Protein AF-K9WA75-F1 (afdb_monomer_lite)

pLDDT: mean 74.42, std 13.0, range [41.0, 89.5]

Organism: NCBI:txid1173027

Foldseek 3Di:
DLDDCVVVLVVLCVVQVPDPPDPDVVVLVVCVVPALVNLLVVLVVLLVVCVVCVVVDDPSVNVSSVSVSVVSVVSSVVNCVVCVVPDDVVSVVVVVVSVVVPPD

Radius of gyra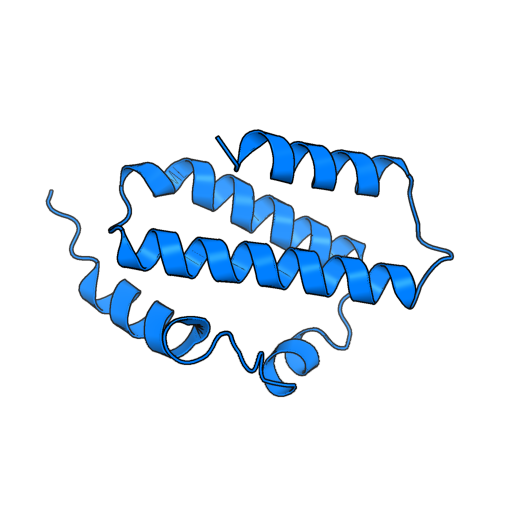tion: 14.81 Å; chains: 1; bounding box: 37×24×38 Å

Structure (mmCIF, N/CA/C/O backbone):
data_AF-K9WA75-F1
#
_entry.id   AF-K9WA75-F1
#
loop_
_atom_site.group_PDB
_atom_site.id
_atom_site.type_symbol
_atom_site.label_atom_id
_atom_site.label_alt_id
_atom_site.label_comp_id
_atom_site.label_asym_id
_atom_site.label_entity_id
_atom_site.label_seq_id
_atom_site.pdbx_PDB_ins_code
_atom_site.Cartn_x
_atom_site.Cartn_y
_atom_site.Cartn_z
_atom_site.occupancy
_atom_site.B_iso_or_equiv
_atom_site.auth_seq_id
_atom_site.auth_comp_id
_atom_site.auth_asym_id
_atom_site.auth_atom_id
_atom_site.pdbx_PDB_model_num
ATOM 1 N N . MET A 1 1 ? -11.040 14.474 23.029 1.00 48.03 1 MET A N 1
ATOM 2 C CA . MET A 1 1 ? -11.956 14.654 21.880 1.00 48.03 1 MET A CA 1
ATOM 3 C C . MET A 1 1 ? -12.242 13.279 21.301 1.00 48.03 1 MET A C 1
ATOM 5 O O . MET A 1 1 ? -11.286 12.548 21.096 1.00 48.03 1 MET A O 1
ATOM 9 N N . LYS A 1 2 ? -13.506 12.892 21.086 1.00 54.06 2 LYS A N 1
ATOM 10 C CA . LYS A 1 2 ? -13.797 11.755 20.199 1.00 54.06 2 LYS A CA 1
ATOM 11 C C . LYS A 1 2 ? -13.621 12.283 18.778 1.00 54.06 2 LYS A C 1
ATOM 13 O O . LYS A 1 2 ? -14.403 13.139 18.379 1.00 54.06 2 LYS A O 1
ATOM 18 N N . MET A 1 3 ? -12.565 11.868 18.085 1.00 63.50 3 MET A N 1
ATOM 19 C CA . MET A 1 3 ? -12.473 12.097 16.643 1.00 63.50 3 MET A CA 1
ATOM 20 C C . MET A 1 3 ? -13.633 11.348 15.986 1.00 63.50 3 MET A C 1
ATOM 22 O O . MET A 1 3 ? -13.838 10.165 16.263 1.00 63.50 3 MET A O 1
ATOM 26 N N . ASP A 1 4 ? -14.433 12.067 15.203 1.00 75.06 4 ASP A N 1
ATOM 27 C CA . ASP A 1 4 ? -15.452 11.464 14.353 1.00 75.06 4 ASP A CA 1
ATOM 28 C C . ASP A 1 4 ? -14.780 11.090 13.034 1.00 75.06 4 ASP A C 1
ATOM 30 O O . ASP A 1 4 ? -14.270 11.952 12.321 1.00 75.06 4 ASP A O 1
ATOM 34 N N . PHE A 1 5 ? -14.721 9.792 12.760 1.00 77.62 5 PHE A N 1
ATOM 35 C CA . PHE A 1 5 ? -14.090 9.238 11.570 1.00 77.62 5 PHE A CA 1
ATOM 36 C C . PHE A 1 5 ? -15.109 8.895 10.482 1.00 77.62 5 PHE A C 1
ATOM 38 O O . PHE A 1 5 ? -14.716 8.321 9.475 1.00 77.62 5 PHE A O 1
ATOM 45 N N . LYS A 1 6 ? -16.398 9.230 10.650 1.00 77.44 6 LYS A N 1
ATOM 46 C CA . LYS A 1 6 ? -17.455 8.857 9.695 1.00 77.44 6 LYS A CA 1
ATOM 47 C C . LYS A 1 6 ? -17.155 9.263 8.262 1.00 77.44 6 LYS A C 1
ATOM 49 O O . LYS A 1 6 ? -17.330 8.454 7.359 1.00 77.44 6 LYS A O 1
ATOM 54 N N . ASP A 1 7 ? -16.707 10.495 8.058 1.00 77.19 7 ASP A N 1
ATOM 55 C CA . ASP A 1 7 ? -16.420 10.982 6.711 1.00 77.19 7 ASP A CA 1
ATOM 56 C C . ASP A 1 7 ? -15.233 10.217 6.117 1.00 77.19 7 ASP A C 1
ATOM 58 O O . ASP A 1 7 ? -15.306 9.738 4.988 1.00 77.19 7 ASP A O 1
ATOM 62 N N . LEU A 1 8 ? -14.181 10.002 6.915 1.00 75.62 8 LEU A N 1
ATOM 63 C CA . LEU A 1 8 ? -13.012 9.226 6.505 1.00 75.62 8 LEU A CA 1
ATOM 64 C C . LEU A 1 8 ? -13.368 7.761 6.214 1.00 75.62 8 LEU A C 1
ATOM 66 O O . LEU A 1 8 ? -12.862 7.202 5.251 1.00 75.62 8 LEU A O 1
ATOM 70 N N . GLU A 1 9 ? -14.259 7.151 6.996 1.00 75.88 9 GLU A N 1
ATOM 71 C CA . GLU A 1 9 ? -14.796 5.807 6.750 1.00 75.88 9 GLU A CA 1
ATOM 72 C C . GLU A 1 9 ? -15.528 5.737 5.411 1.00 75.88 9 GLU A C 1
ATOM 74 O O . GLU A 1 9 ? -15.250 4.842 4.618 1.00 75.88 9 GLU A O 1
ATOM 79 N N . VAL A 1 10 ? -16.390 6.711 5.107 1.00 77.69 10 VAL A N 1
ATOM 80 C CA . VAL A 1 10 ? -17.115 6.763 3.830 1.00 77.69 10 VAL A CA 1
ATOM 81 C C . VAL A 1 10 ? -16.158 6.919 2.645 1.00 77.69 10 VAL A C 1
ATOM 83 O O . VAL A 1 10 ? -16.295 6.186 1.665 1.00 77.69 10 VAL A O 1
ATOM 86 N N . PHE A 1 11 ? -15.171 7.816 2.731 1.00 74.06 11 PHE A N 1
ATOM 87 C CA . PHE A 1 11 ? -14.176 7.997 1.667 1.00 74.06 11 PHE A CA 1
ATOM 88 C C . PHE A 1 11 ? -13.311 6.750 1.476 1.00 74.06 11 PHE A C 1
ATOM 90 O O . PHE A 1 11 ? -13.183 6.242 0.364 1.00 74.06 11 PHE A O 1
ATOM 97 N N . ALA A 1 12 ? -12.780 6.204 2.568 1.00 71.31 12 ALA A N 1
ATOM 98 C CA . ALA A 1 12 ? -11.964 5.000 2.549 1.00 71.31 12 ALA A CA 1
ATOM 99 C C . ALA A 1 12 ? -12.751 3.790 2.012 1.00 71.31 12 ALA A C 1
ATOM 101 O O . ALA A 1 12 ? -12.197 2.898 1.371 1.00 71.31 12 ALA A O 1
ATOM 102 N N . GLU A 1 13 ? -14.063 3.738 2.244 1.00 71.31 13 GLU A N 1
ATOM 103 C CA . GLU A 1 13 ? -14.911 2.662 1.746 1.00 71.31 13 GLU A CA 1
ATOM 104 C C . GLU A 1 13 ? -15.189 2.726 0.250 1.00 71.31 13 GLU A C 1
ATOM 106 O O . GLU A 1 13 ? -15.186 1.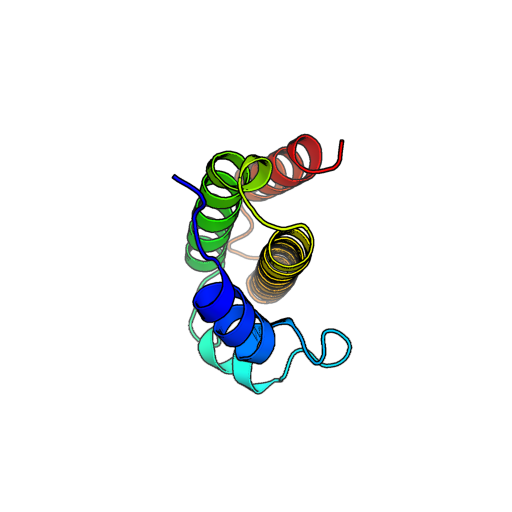682 -0.407 1.00 71.31 13 GLU A O 1
ATOM 111 N N . GLN A 1 14 ? -15.423 3.929 -0.272 1.00 70.69 14 GLN A N 1
ATOM 112 C CA . GLN A 1 14 ? -15.560 4.163 -1.709 1.00 70.69 14 GLN A CA 1
ATOM 113 C C . GLN A 1 14 ? -14.275 3.793 -2.448 1.00 70.69 14 GLN A C 1
ATOM 115 O O . GLN A 1 14 ? -14.335 3.293 -3.566 1.00 70.69 14 GLN A O 1
ATOM 120 N N . ASP A 1 15 ? -13.137 3.998 -1.791 1.00 67.75 15 ASP A N 1
ATOM 121 C CA . ASP A 1 15 ? -11.830 3.840 -2.401 1.00 67.75 15 ASP A CA 1
ATOM 122 C C . ASP A 1 15 ? -11.280 2.399 -2.280 1.00 67.75 15 ASP A C 1
ATOM 124 O O . ASP A 1 15 ? -10.831 1.812 -3.264 1.00 67.75 15 ASP A O 1
ATOM 128 N N . PHE A 1 16 ? -11.382 1.780 -1.096 1.00 63.12 16 PHE A N 1
ATOM 129 C CA . PHE A 1 16 ? -10.800 0.460 -0.766 1.00 63.12 16 PHE A CA 1
ATOM 130 C C . PHE A 1 16 ? -11.761 -0.509 -0.039 1.00 63.12 16 PHE A C 1
ATOM 132 O O . PHE A 1 16 ? -11.433 -1.679 0.228 1.00 63.12 16 PHE A O 1
ATOM 139 N N . GLY A 1 17 ? -12.952 -0.050 0.352 1.00 54.84 17 GLY A N 1
ATOM 140 C CA . GLY A 1 17 ? -13.881 -0.813 1.191 1.00 54.84 17 GLY A CA 1
ATOM 141 C C . GLY A 1 17 ? -14.677 -1.885 0.460 1.00 54.84 17 GLY A C 1
ATOM 142 O O . GLY A 1 17 ? -14.994 -2.898 1.086 1.00 54.84 17 GLY A O 1
ATOM 143 N N . LEU A 1 18 ? -14.983 -1.694 -0.827 1.00 55.06 18 LEU A N 1
ATOM 144 C CA . LEU A 1 18 ? -16.006 -2.493 -1.512 1.00 55.06 18 LEU A CA 1
ATOM 145 C C . LEU A 1 18 ? -15.492 -3.697 -2.318 1.00 55.06 18 LEU A C 1
ATOM 147 O O . LEU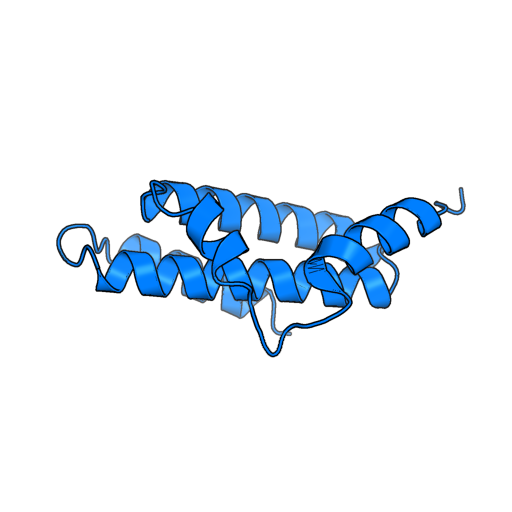 A 1 18 ? -16.198 -4.700 -2.360 1.00 55.06 18 LEU A O 1
ATOM 151 N N . THR A 1 19 ? -14.267 -3.706 -2.846 1.00 50.06 19 THR A N 1
ATOM 152 C CA . THR A 1 19 ? -13.784 -4.860 -3.633 1.00 50.06 19 THR A CA 1
ATOM 153 C C . THR A 1 19 ? -12.262 -4.906 -3.674 1.00 50.06 19 THR A C 1
ATOM 155 O O . THR A 1 19 ? -11.622 -4.197 -4.432 1.00 50.06 19 THR A O 1
ATOM 158 N N . LEU A 1 20 ? -11.668 -5.778 -2.858 1.00 50.72 20 LEU A N 1
ATOM 159 C CA . LEU A 1 20 ? -10.241 -6.115 -2.955 1.00 50.72 20 LEU A CA 1
ATOM 160 C C . LEU A 1 20 ? -9.958 -7.309 -3.876 1.00 50.72 20 LEU A C 1
ATOM 162 O O . LEU A 1 20 ? -8.805 -7.640 -4.121 1.00 50.72 20 LEU A O 1
ATOM 166 N N . VAL A 1 21 ? -11.003 -7.999 -4.337 1.00 49.94 21 VAL A N 1
ATOM 167 C CA . VAL A 1 21 ? -10.859 -9.150 -5.244 1.00 49.94 21 VAL A CA 1
ATOM 168 C C . VAL A 1 21 ? -10.621 -8.681 -6.684 1.00 49.94 21 VAL A C 1
ATOM 170 O O . VAL A 1 21 ? -10.061 -9.412 -7.491 1.00 49.94 21 VAL A O 1
ATOM 173 N N . GLU A 1 22 ? -10.967 -7.431 -6.978 1.00 48.91 22 GLU A N 1
ATOM 174 C CA . GLU A 1 22 ? -10.725 -6.771 -8.252 1.00 48.91 22 GLU A CA 1
ATOM 175 C C . GLU A 1 22 ? -10.103 -5.418 -7.936 1.00 48.91 22 GLU A C 1
ATOM 177 O O . GLU A 1 22 ? -10.809 -4.433 -7.748 1.00 48.91 22 GLU A O 1
ATOM 182 N N . ILE A 1 23 ? -8.776 -5.366 -7.817 1.00 55.31 23 ILE A N 1
ATOM 183 C CA . ILE A 1 23 ? -8.075 -4.089 -7.951 1.00 55.31 23 ILE A CA 1
ATOM 184 C C . ILE A 1 23 ? -8.431 -3.612 -9.360 1.00 55.31 23 ILE A C 1
ATOM 186 O O . ILE A 1 23 ? -8.065 -4.302 -10.319 1.00 55.31 23 ILE A O 1
ATOM 190 N N . PRO A 1 24 ? -9.204 -2.525 -9.533 1.00 57.66 24 PRO A N 1
ATOM 191 C CA . PRO A 1 24 ? -9.616 -2.128 -10.864 1.00 57.66 24 PRO A CA 1
ATOM 192 C C . PRO A 1 24 ? -8.345 -1.826 -11.651 1.00 57.66 24 PRO A C 1
ATOM 194 O O . PRO A 1 24 ? -7.479 -1.101 -11.158 1.00 57.66 24 PRO A O 1
ATOM 197 N N . ALA A 1 25 ? -8.234 -2.334 -12.880 1.00 61.75 25 ALA A N 1
ATOM 198 C CA . ALA A 1 25 ? -7.191 -1.913 -13.823 1.00 61.75 25 ALA A CA 1
ATOM 199 C C . ALA A 1 25 ? -7.076 -0.375 -13.890 1.00 61.75 25 ALA A C 1
ATOM 201 O O . ALA A 1 25 ? -6.008 0.173 -14.138 1.00 61.75 25 ALA A O 1
ATOM 202 N N . GLU A 1 26 ? -8.178 0.309 -13.585 1.00 64.88 26 GLU A N 1
ATOM 203 C CA . GLU A 1 26 ? -8.311 1.745 -13.389 1.00 64.88 26 GLU A CA 1
ATOM 204 C C . GLU A 1 26 ? -7.355 2.325 -12.329 1.00 64.88 26 GLU A C 1
ATOM 206 O O . GLU A 1 26 ? -6.716 3.338 -12.593 1.00 64.88 26 GLU A O 1
ATOM 211 N N . ARG A 1 27 ? -7.149 1.681 -11.172 1.00 69.31 27 ARG A N 1
ATOM 212 C CA . ARG A 1 27 ? -6.173 2.168 -10.181 1.00 69.31 27 ARG A CA 1
ATOM 213 C C . ARG A 1 27 ? -4.745 1.909 -10.614 1.00 69.31 27 ARG A C 1
ATOM 215 O O . ARG A 1 27 ? -3.934 2.820 -10.551 1.00 69.31 27 ARG A O 1
ATOM 222 N N . THR A 1 28 ? -4.434 0.731 -11.148 1.00 70.06 28 THR A N 1
ATOM 223 C CA . THR A 1 28 ? -3.111 0.493 -11.746 1.00 70.06 28 THR A CA 1
ATOM 224 C C . THR A 1 28 ? -2.819 1.480 -12.883 1.00 70.06 28 THR A C 1
ATOM 226 O O . THR A 1 28 ? -1.676 1.905 -13.029 1.00 70.06 28 THR A O 1
ATOM 229 N N . SER A 1 29 ? -3.841 1.914 -13.634 1.00 73.31 29 SER A N 1
ATOM 230 C CA . SER A 1 29 ? -3.693 2.929 -14.685 1.00 73.31 29 SER A CA 1
ATOM 231 C C . SER A 1 29 ? -3.292 4.306 -14.148 1.00 73.31 29 SER A C 1
ATOM 233 O O . SER A 1 29 ? -2.517 4.997 -14.802 1.00 73.31 29 SER A O 1
ATOM 235 N N . GLN A 1 30 ? -3.710 4.674 -12.929 1.00 78.19 30 GLN A N 1
ATOM 236 C CA . GLN A 1 30 ? -3.270 5.922 -12.283 1.00 78.19 30 GLN A CA 1
ATOM 237 C C . GLN A 1 30 ? -1.761 5.924 -12.002 1.00 78.19 30 GLN A C 1
ATOM 239 O O . GLN A 1 30 ? -1.143 6.982 -11.969 1.00 78.19 30 GLN A O 1
ATOM 244 N N . TYR A 1 31 ? -1.160 4.741 -11.857 1.00 81.81 31 TYR A N 1
ATOM 245 C CA . TYR A 1 31 ? 0.273 4.556 -11.631 1.00 81.81 31 TYR A CA 1
ATOM 246 C C . TYR A 1 31 ? 0.993 4.023 -12.872 1.00 81.81 31 TYR A C 1
ATOM 248 O O . TYR A 1 31 ? 2.089 3.471 -12.758 1.00 81.81 31 TYR A O 1
ATOM 256 N N . GLN A 1 32 ? 0.405 4.143 -14.067 1.00 80.75 32 GLN A N 1
ATOM 257 C CA . GLN A 1 32 ? 1.007 3.615 -15.293 1.00 80.75 32 GLN A CA 1
ATOM 258 C C . GLN A 1 32 ? 2.407 4.194 -15.532 1.00 80.75 32 GLN A C 1
ATOM 260 O O . GLN A 1 32 ? 3.324 3.433 -15.847 1.00 80.75 32 GLN A O 1
ATOM 265 N N . ASP A 1 33 ? 2.583 5.490 -15.284 1.00 83.12 33 ASP A N 1
ATOM 266 C CA . ASP A 1 33 ? 3.842 6.201 -15.522 1.00 83.12 33 ASP A CA 1
ATOM 267 C C . ASP A 1 33 ? 4.773 6.226 -14.301 1.00 83.12 33 ASP A C 1
ATOM 269 O O . ASP A 1 33 ? 5.927 6.625 -14.428 1.00 83.12 33 ASP A O 1
ATOM 273 N N . ALA A 1 34 ? 4.307 5.747 -13.140 1.00 83.88 34 ALA A N 1
ATOM 274 C 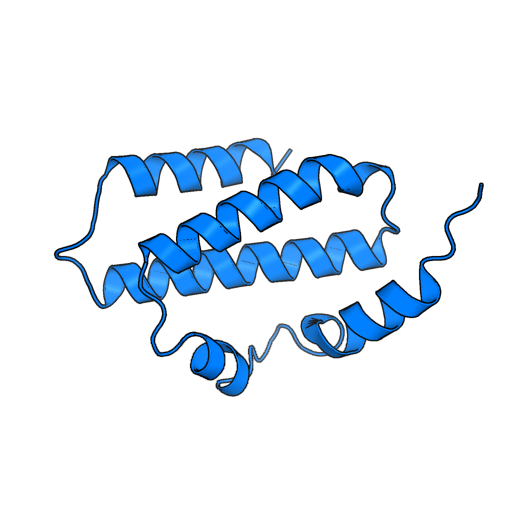CA . ALA A 1 34 ? 5.109 5.720 -11.922 1.00 83.88 34 ALA A CA 1
ATOM 275 C C . ALA A 1 34 ? 6.298 4.756 -12.061 1.00 83.88 34 ALA A C 1
ATOM 277 O O . ALA A 1 34 ? 6.124 3.601 -12.490 1.00 83.88 34 ALA A O 1
ATOM 278 N N . ILE A 1 35 ? 7.489 5.213 -11.671 1.00 85.56 35 ILE A N 1
ATOM 279 C CA . ILE A 1 35 ? 8.694 4.374 -11.590 1.00 85.56 35 ILE A CA 1
ATOM 280 C C . ILE A 1 35 ? 8.751 3.629 -10.244 1.00 85.56 35 ILE A C 1
ATOM 282 O O . ILE A 1 35 ? 8.085 4.038 -9.290 1.00 85.56 35 ILE A O 1
ATOM 286 N N . PRO A 1 36 ? 9.515 2.523 -10.129 1.00 84.31 36 PRO A N 1
ATOM 287 C CA . PRO A 1 36 ? 9.610 1.774 -8.876 1.00 84.31 36 PRO A CA 1
ATOM 288 C C . PRO A 1 36 ? 9.966 2.629 -7.654 1.00 84.31 36 PRO A C 1
ATOM 290 O O . PRO A 1 36 ? 9.428 2.397 -6.576 1.00 84.31 36 PRO A O 1
ATOM 293 N N . GLU A 1 37 ? 10.851 3.611 -7.818 1.00 84.38 37 GLU A N 1
ATOM 294 C CA . GLU A 1 37 ? 11.296 4.509 -6.754 1.00 84.38 37 GLU A CA 1
ATOM 295 C C . GLU A 1 37 ? 10.157 5.392 -6.226 1.00 84.38 37 GLU A C 1
ATOM 297 O O . GLU A 1 37 ? 9.985 5.489 -5.018 1.00 84.38 37 GLU A O 1
ATOM 302 N N . GLU A 1 38 ? 9.317 5.948 -7.101 1.00 86.25 38 GLU A N 1
ATOM 303 C CA . GLU A 1 38 ? 8.154 6.755 -6.697 1.00 86.25 38 GLU A CA 1
ATOM 304 C C . GLU A 1 38 ? 7.112 5.907 -5.956 1.00 86.25 38 GLU A C 1
ATOM 306 O O . GLU A 1 38 ? 6.520 6.344 -4.971 1.00 86.25 38 GLU A O 1
ATOM 311 N N . VAL A 1 39 ? 6.901 4.661 -6.401 1.00 87.44 39 VAL A N 1
ATOM 312 C CA . VAL A 1 39 ? 5.992 3.732 -5.711 1.00 87.44 39 VAL A CA 1
ATOM 313 C C . VAL A 1 39 ? 6.544 3.349 -4.337 1.00 87.44 39 VAL A C 1
ATOM 315 O O . VAL A 1 39 ? 5.775 3.189 -3.391 1.00 87.44 39 VAL A O 1
ATOM 318 N N . LEU A 1 40 ? 7.865 3.206 -4.211 1.00 85.69 40 LEU A N 1
ATOM 319 C CA . LEU A 1 40 ? 8.505 2.955 -2.925 1.00 85.69 40 LEU A CA 1
ATOM 320 C C . LEU A 1 40 ? 8.352 4.144 -1.978 1.00 85.69 40 LEU A C 1
ATOM 322 O O . LEU A 1 40 ? 7.999 3.922 -0.828 1.00 85.69 40 LEU A O 1
ATOM 326 N N . GLU A 1 41 ? 8.617 5.367 -2.435 1.00 87.56 41 GLU A N 1
ATOM 327 C CA . GLU A 1 41 ? 8.462 6.574 -1.612 1.00 87.56 41 GLU A CA 1
ATOM 328 C C . GLU A 1 41 ? 7.027 6.685 -1.081 1.00 87.56 41 GLU A C 1
ATOM 330 O O . GLU A 1 41 ? 6.818 6.896 0.113 1.00 87.56 41 GLU A O 1
ATOM 335 N N . LEU A 1 42 ? 6.037 6.419 -1.939 1.00 89.50 42 LEU A N 1
ATOM 336 C CA . LEU A 1 42 ? 4.630 6.389 -1.541 1.00 89.50 42 LEU A CA 1
ATOM 337 C C . LEU A 1 42 ? 4.328 5.277 -0.522 1.00 89.50 42 LEU A C 1
ATOM 339 O O . LEU A 1 42 ? 3.555 5.480 0.412 1.00 89.50 42 LEU A O 1
ATOM 343 N N . LEU A 1 43 ? 4.929 4.096 -0.689 1.00 88.94 43 LEU A N 1
ATOM 344 C CA . LEU A 1 43 ? 4.800 2.995 0.265 1.00 88.94 43 LEU A CA 1
ATOM 345 C C . LEU A 1 43 ? 5.441 3.336 1.620 1.00 88.94 43 LEU A C 1
ATOM 347 O O . LEU A 1 43 ? 4.857 3.017 2.653 1.00 88.94 43 LEU A O 1
ATOM 351 N N . GLU A 1 44 ? 6.617 3.968 1.621 1.00 87.62 44 GLU A N 1
ATOM 352 C CA . GLU A 1 44 ? 7.300 4.431 2.834 1.00 87.62 44 GLU A CA 1
ATOM 353 C C . GLU A 1 44 ? 6.404 5.432 3.588 1.00 87.62 44 GLU A C 1
ATOM 355 O O . GLU A 1 44 ? 6.105 5.210 4.761 1.00 87.62 44 GLU A O 1
ATOM 360 N N . GLU A 1 45 ? 5.860 6.445 2.904 1.00 89.06 45 GLU A N 1
ATOM 361 C CA . GLU A 1 45 ? 4.949 7.431 3.505 1.00 89.06 45 GLU A CA 1
ATOM 362 C C . GLU A 1 45 ? 3.664 6.793 4.059 1.00 89.06 45 GLU A C 1
ATOM 364 O O . GLU A 1 45 ? 3.224 7.122 5.168 1.00 89.06 45 GLU A O 1
ATOM 369 N N . ALA A 1 46 ? 3.064 5.856 3.318 1.00 87.75 46 ALA A N 1
ATOM 370 C CA . ALA A 1 46 ? 1.844 5.171 3.736 1.00 87.75 46 ALA A CA 1
ATOM 371 C C . ALA A 1 46 ? 2.063 4.329 5.002 1.00 87.75 46 ALA A C 1
ATOM 373 O O . ALA A 1 46 ? 1.230 4.352 5.911 1.00 87.75 46 ALA A O 1
ATOM 374 N N . VAL A 1 47 ? 3.189 3.612 5.082 1.00 88.56 47 VAL A N 1
ATOM 375 C CA . VAL A 1 47 ? 3.548 2.802 6.254 1.00 88.56 47 VAL A CA 1
ATOM 376 C C . VAL A 1 47 ? 3.879 3.688 7.452 1.00 88.56 47 VAL A C 1
ATOM 378 O O . VAL A 1 47 ? 3.332 3.465 8.529 1.00 88.56 47 VAL A O 1
ATOM 381 N N . GLU A 1 48 ? 4.706 4.721 7.275 1.00 88.75 48 GLU A N 1
ATOM 382 C CA . GLU A 1 48 ? 5.055 5.649 8.358 1.00 88.75 48 GLU A CA 1
ATOM 383 C C . GLU A 1 48 ? 3.814 6.342 8.927 1.00 88.75 48 GLU A C 1
ATOM 385 O O . GLU A 1 48 ? 3.633 6.435 10.144 1.00 88.75 48 GLU A O 1
ATOM 390 N N . THR A 1 49 ? 2.918 6.788 8.046 1.00 86.62 49 THR A N 1
ATOM 391 C CA . THR A 1 49 ? 1.650 7.393 8.452 1.00 86.62 49 THR A CA 1
ATOM 392 C C . THR A 1 49 ? 0.796 6.386 9.209 1.00 86.62 49 THR A C 1
ATOM 394 O O . THR A 1 49 ? 0.289 6.712 10.285 1.00 86.62 49 THR A O 1
ATOM 397 N N . TYR A 1 50 ? 0.653 5.165 8.681 1.00 87.25 50 TYR A N 1
ATOM 398 C CA . TYR A 1 50 ? -0.116 4.099 9.315 1.00 87.25 50 TYR A CA 1
ATOM 399 C C . TYR A 1 50 ? 0.392 3.796 10.724 1.00 87.25 50 TYR A C 1
ATOM 401 O O . TYR A 1 50 ? -0.418 3.802 11.646 1.00 87.25 50 TYR A O 1
ATOM 409 N N . ASP A 1 51 ? 1.700 3.637 10.924 1.00 87.69 51 ASP A N 1
ATOM 410 C CA . ASP A 1 51 ? 2.299 3.365 12.238 1.00 87.69 51 ASP A CA 1
ATOM 411 C C . ASP A 1 51 ? 1.958 4.451 13.275 1.00 87.69 51 ASP A C 1
ATOM 413 O O . ASP A 1 51 ? 1.714 4.162 14.450 1.00 87.69 51 ASP A O 1
ATOM 417 N N . ILE A 1 52 ? 1.889 5.714 12.844 1.00 87.56 52 ILE A N 1
ATOM 418 C CA . ILE A 1 52 ? 1.540 6.843 13.715 1.00 87.56 52 ILE A CA 1
ATOM 419 C C . ILE A 1 52 ? 0.047 6.832 14.062 1.00 87.56 52 ILE A C 1
ATOM 421 O O . ILE A 1 52 ? -0.325 7.071 15.217 1.00 87.56 52 ILE A O 1
ATOM 425 N N . VAL A 1 53 ? -0.825 6.606 13.075 1.00 84.50 53 VAL A N 1
ATOM 426 C CA . VAL A 1 53 ? -2.274 6.791 13.254 1.00 84.50 53 VAL A CA 1
ATOM 427 C C . VAL A 1 53 ? -3.013 5.519 13.661 1.00 84.50 53 VAL A C 1
ATOM 429 O O . VAL A 1 53 ? -4.088 5.627 14.259 1.00 84.50 53 VAL A O 1
ATOM 432 N N . GLU A 1 54 ? -2.459 4.329 13.406 1.00 86.88 54 GLU A N 1
ATOM 433 C CA . GLU A 1 54 ? -3.089 3.026 13.652 1.00 86.88 54 GLU A CA 1
ATOM 434 C C . GLU A 1 54 ? -3.719 2.929 15.050 1.00 86.88 54 GLU A C 1
ATOM 436 O O . GLU A 1 54 ? -4.901 2.569 15.124 1.00 86.88 54 GLU A O 1
ATOM 441 N N . PRO A 1 55 ? -3.039 3.296 16.158 1.00 86.88 55 PRO A N 1
ATOM 442 C CA . PRO A 1 55 ? -3.605 3.136 17.499 1.00 86.88 55 PRO A CA 1
ATOM 443 C C . PRO A 1 55 ? -4.891 3.945 17.716 1.00 86.88 55 PRO A C 1
ATOM 445 O O . PRO A 1 55 ? -5.688 3.638 18.605 1.00 86.88 55 PRO A O 1
ATOM 448 N N . THR A 1 56 ? -5.087 4.991 16.912 1.00 87.06 56 THR A N 1
ATOM 449 C CA . THR A 1 56 ? -6.230 5.908 16.987 1.00 87.06 56 THR A CA 1
ATOM 450 C C . THR A 1 56 ? -7.314 5.601 15.958 1.00 87.06 56 THR A C 1
ATOM 452 O O . THR A 1 56 ? -8.447 6.065 16.112 1.00 87.06 56 THR A O 1
ATOM 455 N N . LEU A 1 57 ? -6.999 4.798 14.937 1.00 83.94 57 LEU A N 1
ATOM 456 C CA . LEU A 1 57 ? -7.921 4.484 13.858 1.00 83.94 57 LEU A CA 1
ATOM 457 C C . LEU A 1 57 ? -8.963 3.427 14.275 1.00 83.94 57 LEU A C 1
ATOM 459 O O . LEU A 1 57 ? -8.632 2.373 14.840 1.00 83.94 57 LEU A O 1
ATOM 463 N N . PRO A 1 58 ? -10.241 3.631 13.906 1.00 86.75 58 PRO A N 1
ATOM 464 C CA . PRO A 1 58 ? -11.252 2.585 13.929 1.00 86.75 58 PRO A CA 1
ATOM 465 C C . PRO A 1 58 ? -10.769 1.322 13.214 1.00 86.75 58 PRO A C 1
ATOM 467 O O . PRO A 1 58 ? -10.081 1.381 12.195 1.00 86.75 58 PRO A O 1
ATOM 470 N N . GLN A 1 59 ? -11.180 0.150 13.707 1.00 84.38 59 GLN A N 1
ATOM 471 C CA . GLN A 1 59 ? -10.775 -1.139 13.130 1.00 84.38 59 GLN A CA 1
ATOM 472 C C . GLN A 1 59 ? -11.074 -1.237 11.624 1.00 84.38 59 GLN A C 1
ATOM 474 O O . GLN A 1 59 ? -10.345 -1.900 10.888 1.00 84.38 59 GLN A O 1
ATOM 479 N N . ARG A 1 60 ? -12.144 -0.585 11.160 1.00 81.31 60 ARG A N 1
ATOM 480 C CA . ARG A 1 60 ? -12.519 -0.554 9.746 1.00 81.31 60 ARG A CA 1
ATOM 481 C C . ARG A 1 60 ? -11.508 0.220 8.900 1.00 81.31 60 ARG A C 1
ATOM 483 O O . ARG A 1 60 ? -11.061 -0.306 7.885 1.00 81.31 60 ARG A O 1
ATOM 490 N N . LEU A 1 61 ? -11.105 1.404 9.356 1.00 83.69 61 LEU A N 1
ATOM 491 C CA . LEU A 1 61 ? -10.084 2.220 8.699 1.00 83.69 61 LEU A CA 1
ATOM 492 C C . LEU A 1 61 ? -8.707 1.568 8.743 1.00 83.69 61 LEU A C 1
ATOM 494 O O . LEU A 1 61 ? -8.015 1.581 7.735 1.00 83.69 61 LEU A O 1
ATOM 498 N N . ARG A 1 62 ? -8.354 0.899 9.847 1.00 86.62 62 ARG A N 1
ATOM 499 C CA . ARG A 1 62 ? -7.121 0.099 9.912 1.00 86.62 62 ARG A CA 1
ATOM 500 C C . ARG A 1 62 ? -7.076 -0.975 8.835 1.00 86.62 62 ARG A C 1
ATOM 502 O O . ARG A 1 62 ? -6.087 -1.103 8.125 1.00 86.62 62 ARG A O 1
ATOM 509 N N . LYS A 1 63 ? -8.180 -1.715 8.672 1.00 84.62 63 LYS A N 1
ATOM 510 C CA . LYS A 1 63 ? -8.292 -2.704 7.596 1.00 84.62 63 LYS A CA 1
ATOM 511 C C . LYS A 1 63 ? -8.114 -2.044 6.239 1.00 84.62 63 LYS A C 1
ATOM 513 O O . LYS A 1 63 ? -7.366 -2.577 5.445 1.00 84.62 63 LYS A O 1
ATOM 518 N N . ILE A 1 64 ? -8.777 -0.921 5.975 1.00 83.69 64 ILE A N 1
ATOM 519 C CA . ILE A 1 64 ? -8.681 -0.234 4.683 1.00 83.69 64 ILE A CA 1
ATOM 520 C C . ILE A 1 64 ? -7.254 0.251 4.400 1.00 83.69 64 ILE A C 1
ATOM 522 O O . ILE A 1 64 ? -6.714 -0.104 3.358 1.00 83.69 64 ILE A O 1
ATOM 526 N N . ALA A 1 65 ? -6.620 0.952 5.336 1.00 85.31 65 ALA A N 1
ATOM 527 C CA . ALA 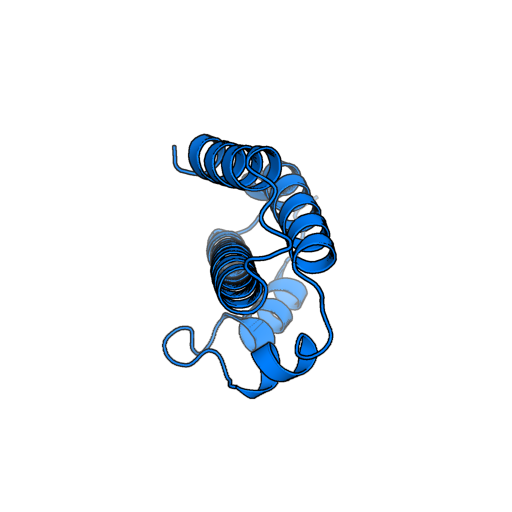A 1 65 ? -5.242 1.414 5.182 1.00 85.31 65 ALA A CA 1
ATOM 528 C C . ALA A 1 65 ? -4.265 0.247 4.960 1.00 85.31 65 ALA A C 1
ATOM 530 O O . ALA A 1 65 ? -3.360 0.327 4.135 1.00 85.31 65 ALA A O 1
ATOM 531 N N . ARG A 1 66 ? -4.497 -0.902 5.611 1.00 85.88 66 ARG A N 1
ATOM 532 C CA . ARG A 1 66 ? -3.690 -2.098 5.352 1.00 85.88 66 ARG A CA 1
ATOM 533 C C . ARG A 1 66 ? -3.828 -2.608 3.915 1.00 85.88 66 ARG A C 1
ATOM 535 O O . ARG A 1 66 ? -2.835 -2.997 3.313 1.00 85.88 66 ARG A O 1
ATOM 542 N N . LYS A 1 67 ? -5.037 -2.572 3.351 1.00 84.44 67 LYS A N 1
ATOM 543 C CA . LYS A 1 67 ? -5.270 -2.958 1.949 1.00 84.44 67 LYS A CA 1
ATOM 544 C C . LYS A 1 67 ? -4.540 -2.036 0.972 1.00 84.44 67 LYS A C 1
ATOM 546 O O . LYS A 1 67 ? -4.087 -2.501 -0.069 1.00 84.44 67 LYS A O 1
ATOM 551 N N . GLU A 1 68 ? -4.447 -0.751 1.297 1.00 85.12 68 GLU A N 1
ATOM 552 C CA . GLU A 1 68 ? -3.710 0.234 0.505 1.00 85.12 68 GLU A CA 1
ATOM 553 C C . GLU A 1 68 ? -2.207 -0.048 0.506 1.00 85.12 68 GLU A C 1
ATOM 555 O O . GLU A 1 68 ? -1.596 -0.130 -0.559 1.00 85.12 68 GLU A O 1
ATOM 560 N N . ILE A 1 69 ? -1.638 -0.320 1.681 1.00 87.88 69 ILE A N 1
ATOM 561 C CA . ILE A 1 69 ? -0.241 -0.747 1.822 1.00 87.88 69 ILE A CA 1
ATOM 562 C C . ILE A 1 69 ? 0.019 -2.018 0.996 1.00 87.88 69 ILE A C 1
ATOM 564 O O . ILE A 1 69 ? 0.959 -2.059 0.200 1.00 87.88 69 ILE A O 1
ATOM 568 N N . ASP A 1 70 ? -0.846 -3.033 1.109 1.00 85.88 70 ASP A N 1
ATOM 569 C CA . ASP A 1 70 ? -0.720 -4.290 0.356 1.00 85.88 70 ASP A CA 1
ATOM 570 C C . ASP A 1 70 ? -0.811 -4.074 -1.175 1.00 85.88 70 ASP A C 1
ATOM 572 O O . ASP A 1 70 ? -0.113 -4.741 -1.952 1.00 85.88 70 ASP A O 1
ATOM 576 N N . PHE A 1 71 ? -1.634 -3.119 -1.628 1.00 87.12 71 PHE A N 1
ATOM 577 C CA . PHE A 1 71 ? -1.699 -2.705 -3.034 1.00 87.12 71 PHE A CA 1
ATOM 578 C C . PHE A 1 71 ? -0.385 -2.071 -3.499 1.00 87.12 71 PHE A C 1
ATOM 580 O O . PHE A 1 71 ? 0.144 -2.481 -4.532 1.00 87.12 71 PHE A O 1
ATOM 587 N N . LEU A 1 72 ? 0.166 -1.121 -2.739 1.00 87.56 72 LEU A N 1
ATOM 588 C CA . LEU A 1 72 ? 1.419 -0.443 -3.081 1.00 87.56 72 LEU A CA 1
ATOM 589 C C . LEU A 1 72 ? 2.600 -1.419 -3.144 1.00 87.56 72 LEU A C 1
ATOM 591 O O . LEU A 1 72 ? 3.415 -1.342 -4.063 1.00 87.56 72 LEU A O 1
ATOM 595 N N . ILE A 1 73 ? 2.647 -2.405 -2.243 1.00 86.56 73 ILE A N 1
ATOM 596 C CA . ILE A 1 73 ? 3.624 -3.503 -2.302 1.00 86.56 73 ILE A CA 1
ATOM 597 C C . ILE A 1 73 ? 3.480 -4.282 -3.611 1.00 86.56 73 ILE A C 1
ATOM 599 O O . ILE A 1 73 ? 4.462 -4.512 -4.317 1.00 86.56 73 ILE A O 1
ATOM 603 N N . SER A 1 74 ? 2.255 -4.679 -3.959 1.00 86.25 74 SE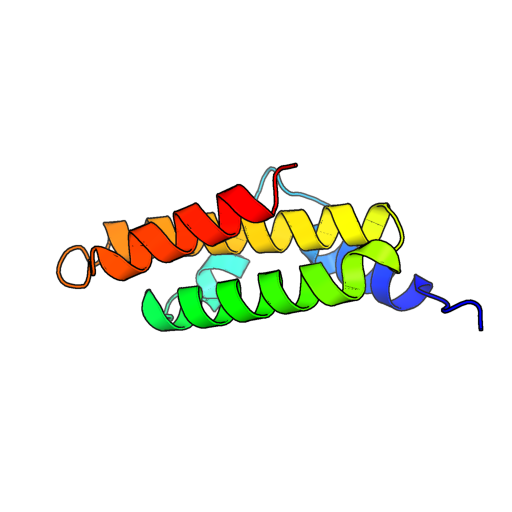R A N 1
ATOM 604 C CA . SER A 1 74 ? 1.992 -5.442 -5.184 1.00 86.25 74 SER A CA 1
ATOM 605 C C . SER A 1 74 ? 2.386 -4.646 -6.434 1.00 86.25 74 SER A C 1
ATOM 607 O O . SER A 1 74 ? 3.072 -5.170 -7.314 1.00 86.25 74 SER A O 1
ATOM 609 N N . LEU A 1 75 ? 2.033 -3.359 -6.469 1.00 86.62 75 LEU A N 1
ATOM 610 C CA . LEU A 1 75 ? 2.381 -2.433 -7.541 1.00 86.62 75 LEU A CA 1
ATOM 611 C C . LEU A 1 75 ? 3.899 -2.277 -7.681 1.00 86.62 75 LEU A C 1
ATOM 613 O O . LEU A 1 75 ? 4.425 -2.394 -8.787 1.00 86.62 75 LEU A O 1
ATOM 617 N N . TYR A 1 76 ? 4.616 -2.078 -6.573 1.00 86.44 76 TYR A N 1
ATOM 618 C CA . TYR A 1 76 ? 6.074 -1.986 -6.579 1.00 86.44 76 TYR A CA 1
ATOM 619 C C . TYR A 1 76 ? 6.708 -3.259 -7.148 1.00 86.44 76 TYR A C 1
ATOM 621 O O . TYR A 1 76 ? 7.557 -3.198 -8.041 1.00 86.44 76 TYR A O 1
ATOM 629 N N . HIS A 1 77 ? 6.265 -4.430 -6.678 1.00 83.44 77 HIS A N 1
ATOM 630 C CA . HIS A 1 77 ? 6.766 -5.712 -7.167 1.00 83.44 77 HIS A CA 1
ATOM 631 C C . HIS A 1 77 ? 6.544 -5.867 -8.677 1.00 83.44 77 HIS A C 1
ATOM 633 O O . HIS A 1 77 ? 7.429 -6.360 -9.379 1.00 83.44 77 HIS A O 1
ATOM 639 N N . ASP A 1 78 ? 5.398 -5.433 -9.198 1.00 84.88 78 ASP A N 1
ATOM 640 C CA . ASP A 1 78 ? 5.113 -5.500 -10.630 1.00 84.88 78 ASP A CA 1
ATOM 641 C C . ASP A 1 78 ? 5.946 -4.508 -11.449 1.00 84.88 78 ASP A C 1
ATOM 643 O O . ASP A 1 78 ? 6.429 -4.872 -12.525 1.00 84.88 78 ASP A O 1
ATOM 647 N N . LYS A 1 79 ? 6.204 -3.304 -10.932 1.00 83.31 79 LYS A N 1
ATOM 648 C CA . LYS A 1 79 ? 7.095 -2.320 -11.570 1.00 83.31 79 LYS A CA 1
ATOM 649 C C . LYS A 1 79 ? 8.541 -2.807 -11.621 1.00 83.31 79 LYS A C 1
ATOM 651 O O . LYS A 1 79 ? 9.193 -2.713 -12.659 1.00 83.31 79 LYS A O 1
ATOM 656 N N . ILE A 1 80 ? 9.014 -3.435 -10.549 1.00 83.00 80 ILE A N 1
ATOM 657 C CA . ILE A 1 80 ? 10.348 -4.039 -10.479 1.00 83.00 80 ILE A CA 1
ATOM 658 C C . ILE A 1 80 ? 10.517 -5.227 -11.432 1.00 83.00 80 ILE A C 1
ATOM 660 O O . ILE A 1 80 ? 11.596 -5.408 -12.003 1.00 83.00 80 ILE A O 1
ATOM 664 N N . LYS A 1 81 ? 9.477 -6.046 -11.630 1.00 80.38 81 LYS A N 1
ATOM 665 C CA . LYS A 1 81 ? 9.508 -7.126 -12.633 1.00 80.38 81 LYS A CA 1
ATOM 666 C C . LYS A 1 81 ? 9.594 -6.579 -14.059 1.00 80.38 81 LYS A C 1
ATOM 668 O O . LYS A 1 81 ? 10.221 -7.209 -14.905 1.00 80.38 81 LYS A O 1
ATOM 673 N N . GLN A 1 82 ? 8.959 -5.437 -14.324 1.00 75.94 82 GLN A N 1
ATOM 674 C CA . GLN A 1 82 ? 8.941 -4.794 -15.642 1.00 75.94 82 GLN A CA 1
ATOM 675 C C . GLN A 1 82 ? 10.225 -4.003 -15.940 1.00 75.94 82 GLN A C 1
ATOM 677 O O . GLN A 1 82 ? 10.599 -3.877 -17.104 1.00 75.94 82 GLN A O 1
ATOM 682 N N . ALA A 1 83 ? 10.932 -3.531 -14.908 1.00 69.25 83 ALA A N 1
ATOM 683 C CA . ALA A 1 83 ? 12.186 -2.786 -15.025 1.00 69.25 83 ALA A CA 1
ATOM 684 C C . ALA A 1 83 ? 13.343 -3.440 -14.229 1.00 69.25 83 ALA A C 1
ATOM 686 O O . ALA A 1 83 ? 13.882 -2.837 -13.298 1.00 69.25 83 ALA A O 1
ATOM 687 N N . PRO A 1 84 ? 13.783 -4.665 -14.588 1.00 61.03 84 PRO A N 1
ATOM 688 C CA . PRO A 1 84 ? 14.797 -5.403 -13.827 1.00 61.03 84 PRO A CA 1
ATOM 689 C C . PRO A 1 84 ? 16.168 -4.706 -13.778 1.00 61.03 84 PRO A C 1
ATOM 691 O O . PRO A 1 84 ? 16.951 -4.964 -12.870 1.00 61.03 84 PRO A O 1
ATOM 694 N N . SER A 1 85 ? 16.460 -3.790 -14.708 1.00 58.59 85 SER A N 1
ATOM 695 C CA . SER A 1 85 ? 17.690 -2.985 -14.703 1.00 58.59 85 SER A CA 1
ATOM 696 C C . SER A 1 85 ? 17.762 -1.948 -13.573 1.00 58.59 85 SER A C 1
ATOM 698 O O . SER A 1 85 ? 18.843 -1.420 -13.332 1.00 58.59 85 SER A O 1
ATOM 700 N N . LEU A 1 86 ? 16.647 -1.658 -12.891 1.00 56.78 86 LEU A N 1
ATOM 701 C CA . LEU A 1 86 ? 16.562 -0.730 -11.752 1.00 56.78 86 LEU A CA 1
ATOM 702 C C . LEU A 1 86 ? 16.479 -1.459 -10.398 1.00 56.78 86 LEU A C 1
ATOM 704 O O . LEU A 1 86 ? 16.265 -0.836 -9.362 1.00 56.78 86 LEU A O 1
ATOM 708 N N . GLN A 1 87 ? 16.660 -2.786 -10.372 1.00 58.34 87 GLN A N 1
ATOM 709 C CA . GLN A 1 87 ? 16.661 -3.552 -9.125 1.00 58.34 87 GLN A CA 1
ATOM 710 C C . GLN A 1 87 ? 17.865 -3.187 -8.254 1.00 58.34 87 GLN A C 1
ATOM 712 O O . GLN A 1 87 ? 18.946 -3.761 -8.382 1.00 58.34 87 GLN A O 1
ATOM 717 N N . ASN A 1 88 ? 17.664 -2.257 -7.321 1.00 61.16 88 ASN A N 1
ATOM 718 C CA . ASN A 1 88 ? 18.601 -2.025 -6.237 1.00 61.16 88 ASN A CA 1
ATOM 719 C C . ASN A 1 88 ? 18.325 -3.036 -5.094 1.00 61.16 88 ASN A C 1
ATOM 721 O O . ASN A 1 88 ? 17.237 -3.032 -4.503 1.00 61.16 88 ASN A O 1
ATOM 725 N N . PRO A 1 89 ? 19.293 -3.907 -4.745 1.00 61.19 89 PRO A N 1
ATOM 726 C CA . PRO A 1 89 ? 19.146 -4.889 -3.669 1.00 61.19 89 PRO A CA 1
ATOM 727 C C . PRO A 1 89 ? 18.817 -4.263 -2.308 1.00 61.19 89 PRO A C 1
ATOM 729 O O . PRO A 1 89 ? 18.131 -4.883 -1.496 1.00 61.19 89 PRO A O 1
ATOM 732 N N . GLN A 1 90 ? 19.273 -3.031 -2.060 1.00 63.97 90 GLN A N 1
ATOM 733 C CA . GLN A 1 90 ? 19.000 -2.303 -0.817 1.00 63.97 90 GLN A CA 1
ATOM 734 C C . GLN A 1 90 ? 17.515 -1.948 -0.688 1.00 63.97 90 GLN A C 1
ATOM 736 O O . GLN A 1 90 ? 16.945 -2.030 0.398 1.00 63.97 90 GLN A O 1
ATOM 741 N N . THR A 1 91 ? 16.862 -1.632 -1.804 1.00 64.62 91 THR A N 1
ATOM 742 C CA . THR A 1 91 ? 15.440 -1.286 -1.845 1.00 64.62 91 THR A CA 1
ATOM 743 C C . THR A 1 91 ? 14.554 -2.491 -1.539 1.00 64.62 91 THR A C 1
ATOM 745 O O . THR A 1 91 ? 13.584 -2.397 -0.792 1.00 64.62 91 THR A O 1
ATOM 748 N N . SER A 1 92 ? 14.950 -3.671 -2.024 1.00 62.16 92 SER A N 1
ATOM 749 C CA . SER A 1 92 ? 14.266 -4.929 -1.693 1.00 62.16 92 SER A CA 1
ATOM 750 C C . SER A 1 92 ? 14.371 -5.269 -0.199 1.00 62.16 92 SER A C 1
ATOM 752 O O . SER A 1 92 ? 13.413 -5.758 0.392 1.00 62.16 92 SER A O 1
ATOM 754 N N . GLN A 1 93 ? 15.512 -4.980 0.438 1.00 65.44 93 GLN A N 1
ATOM 755 C CA . GLN A 1 93 ? 15.697 -5.192 1.879 1.00 65.44 93 GLN A CA 1
ATOM 756 C C . GLN A 1 93 ? 14.862 -4.228 2.730 1.00 65.44 93 GLN A C 1
ATOM 758 O O . GLN A 1 93 ? 14.310 -4.653 3.742 1.00 65.44 93 GLN A O 1
ATOM 763 N N . LYS A 1 94 ? 14.721 -2.965 2.308 1.00 65.56 94 LYS A N 1
ATOM 764 C CA . LYS A 1 94 ? 13.868 -1.971 2.979 1.00 65.56 94 LYS A CA 1
ATOM 765 C C . LYS A 1 94 ? 12.399 -2.389 3.005 1.00 65.56 94 LYS A C 1
ATOM 767 O O . LYS A 1 94 ? 11.785 -2.361 4.063 1.00 65.56 94 LYS A O 1
ATOM 772 N N . ILE A 1 95 ? 11.858 -2.867 1.885 1.00 65.94 95 ILE A N 1
ATOM 773 C CA . ILE A 1 95 ? 10.471 -3.364 1.831 1.00 65.94 95 ILE A CA 1
ATOM 774 C C . ILE A 1 95 ? 10.277 -4.568 2.744 1.00 65.94 95 ILE A C 1
ATOM 776 O O . ILE A 1 95 ? 9.300 -4.633 3.485 1.00 65.94 95 ILE A O 1
ATOM 780 N N . LEU A 1 96 ? 11.224 -5.509 2.738 1.00 64.81 96 LEU A N 1
ATOM 781 C CA . LEU A 1 96 ? 11.175 -6.654 3.645 1.00 64.81 96 LEU A CA 1
ATOM 782 C C . LEU A 1 96 ? 11.227 -6.219 5.118 1.00 64.81 96 LEU A C 1
ATOM 784 O O . LEU A 1 96 ? 10.538 -6.816 5.943 1.00 64.81 96 LEU A O 1
ATOM 788 N N . GLN A 1 97 ? 11.985 -5.168 5.450 1.00 68.94 97 GLN A N 1
ATOM 789 C CA . GLN A 1 97 ? 12.001 -4.587 6.795 1.00 68.94 97 GLN A CA 1
ATOM 790 C C . GLN A 1 97 ? 10.661 -3.935 7.157 1.00 68.94 97 GLN A C 1
ATOM 792 O O . GLN A 1 97 ? 10.108 -4.273 8.203 1.00 68.94 97 GLN A O 1
ATOM 797 N N . LEU A 1 98 ? 10.101 -3.090 6.284 1.00 66.88 98 LEU A N 1
ATOM 798 C CA . LEU A 1 98 ? 8.794 -2.446 6.487 1.00 66.88 98 LEU A CA 1
ATOM 799 C C . LEU A 1 98 ? 7.689 -3.484 6.724 1.00 66.88 98 LEU A C 1
ATOM 801 O O . LEU A 1 98 ? 6.911 -3.363 7.669 1.00 66.88 98 LEU A O 1
ATOM 805 N N . LEU A 1 99 ? 7.685 -4.559 5.930 1.00 61.72 99 LEU A N 1
ATOM 806 C CA . LEU A 1 99 ? 6.769 -5.691 6.075 1.00 61.72 99 LEU A CA 1
ATOM 807 C C . LEU A 1 99 ? 6.966 -6.455 7.386 1.00 61.72 99 LEU A C 1
ATOM 809 O O . LEU A 1 99 ? 5.990 -6.854 8.019 1.00 61.72 99 LEU A O 1
ATOM 813 N N . SER A 1 100 ? 8.218 -6.667 7.800 1.00 62.88 100 SER A N 1
ATOM 814 C CA . SER A 1 100 ? 8.532 -7.404 9.027 1.00 62.88 100 SER A CA 1
ATOM 815 C C . SER A 1 100 ? 8.143 -6.649 10.301 1.00 62.88 100 SER A C 1
ATOM 817 O O . SER A 1 100 ? 7.739 -7.282 11.273 1.00 62.88 100 SER A O 1
ATOM 819 N N . CYS A 1 101 ? 8.200 -5.313 10.286 1.00 55.66 101 CYS A N 1
ATOM 820 C CA . CYS A 1 101 ? 7.794 -4.477 11.417 1.00 55.66 101 CYS A CA 1
ATOM 821 C C . CYS A 1 101 ? 6.266 -4.372 11.564 1.00 55.66 101 CYS A C 1
ATOM 823 O O . CYS A 1 101 ? 5.776 -4.195 12.672 1.00 55.66 101 CYS A O 1
ATOM 825 N N . ASN A 1 102 ? 5.518 -4.544 10.470 1.00 49.66 102 ASN A N 1
ATOM 826 C CA . ASN A 1 102 ? 4.075 -4.294 10.395 1.00 49.66 102 ASN A CA 1
ATOM 827 C C . ASN A 1 102 ? 3.191 -5.556 10.505 1.00 49.66 102 ASN A C 1
ATOM 829 O O . ASN A 1 102 ? 1.985 -5.488 10.265 1.00 49.66 102 ASN A O 1
ATOM 833 N N . LEU A 1 103 ? 3.758 -6.737 10.776 1.00 47.44 103 LEU A N 1
ATOM 834 C CA . LEU A 1 103 ? 3.035 -8.027 10.800 1.00 47.44 103 LEU A CA 1
ATOM 835 C C . LEU A 1 103 ? 2.954 -8.696 12.189 1.00 47.44 103 LEU A C 1
ATOM 837 O O . LEU A 1 103 ? 2.538 -9.853 12.261 1.00 47.44 103 LEU A O 1
ATOM 841 N N . SER A 1 104 ? 3.345 -8.010 13.272 1.00 41.00 104 SER A N 1
ATOM 842 C CA . SER A 1 104 ? 3.215 -8.524 14.653 1.00 41.00 104 SER A CA 1
ATOM 843 C C . SER A 1 104 ? 1.921 -8.095 15.335 1.00 41.00 104 SER A C 1
ATOM 845 O O . SER A 1 104 ? 1.511 -6.934 15.139 1.00 41.00 104 SER A O 1
#

Secondary structure (DSSP, 8-state):
-----HHHHHHHIIIIIS-SS---HHHHHHTTT--HHHHHHHHHHHHHHHHHHGGGS-HHHHHHHHHHHHHHHHHHHHHHHH-GGG--HHHHHHHHHHHHHT--

Sequence (104 aa):
MKMDFKDLEVFAEQDFGLTLVEIPAERTSQYQDAIPEEVLELLEEAVETYDIVEPTLPQRLRKIARKEIDFLISLYHDKIKQAPSLQNPQTSQKILQLLSCNLS